Protein AF-A0A6N9TRG0-F1 (afdb_monomer)

Sequence (99 aa):
MTERTLRLWHRRLGMVLFVFLLVQAGSGLALSLRHALGGPPAGEGVHRLAAAAADLHHGGGEAGDLGRVLLAAGILVQAGLGAGIGAKARGRRRPSLRL

Organism: Dissulfurirhabdus thermomarina (NCBI:txid1765737)

Structure (mmCIF, N/CA/C/O backbone):
data_AF-A0A6N9TRG0-F1
#
_entry.id   AF-A0A6N9TRG0-F1
#
loop_
_atom_site.group_PDB
_atom_site.id
_atom_site.type_symbol
_atom_site.label_atom_id
_atom_site.label_alt_id
_atom_site.label_comp_id
_atom_site.label_asym_id
_atom_site.label_entity_id
_atom_site.label_seq_id
_atom_site.pdbx_PDB_ins_code
_atom_site.Cartn_x
_atom_site.Cartn_y
_atom_site.Cartn_z
_atom_site.occupancy
_atom_site.B_iso_or_equiv
_atom_site.auth_seq_id
_atom_site.auth_comp_id
_atom_site.auth_asym_id
_atom_site.auth_atom_id
_atom_site.pdbx_PDB_model_num
ATOM 1 N N . MET A 1 1 ? -14.269 -5.081 16.664 1.00 74.00 1 MET A N 1
ATOM 2 C CA . MET A 1 1 ? -12.790 -5.110 16.816 1.00 74.00 1 MET A CA 1
ATOM 3 C C . MET A 1 1 ? -12.342 -4.334 18.049 1.00 74.00 1 MET A C 1
ATOM 5 O O . MET A 1 1 ? -12.758 -3.187 18.229 1.00 74.00 1 MET A O 1
ATOM 9 N N . THR A 1 2 ? -11.459 -4.925 18.861 1.00 90.62 2 THR A N 1
ATOM 10 C CA . THR A 1 2 ? -10.814 -4.205 19.971 1.00 90.62 2 THR A CA 1
ATOM 11 C C . THR A 1 2 ? -9.853 -3.138 19.438 1.00 90.62 2 THR A C 1
ATOM 13 O O . THR A 1 2 ? -9.358 -3.211 18.312 1.00 90.62 2 THR A O 1
ATOM 16 N N . GLU A 1 3 ? -9.579 -2.120 20.246 1.00 91.62 3 GLU A N 1
ATOM 17 C CA . GLU A 1 3 ? -8.662 -1.036 19.884 1.00 91.62 3 GLU A CA 1
ATOM 18 C C . GLU A 1 3 ? -7.218 -1.524 19.676 1.00 91.62 3 GLU A C 1
ATOM 20 O O . GLU A 1 3 ? -6.511 -1.049 18.785 1.00 91.62 3 GLU A O 1
ATOM 25 N N . ARG A 1 4 ? -6.799 -2.525 20.462 1.00 92.62 4 ARG A N 1
ATOM 26 C CA . ARG A 1 4 ? -5.503 -3.195 20.305 1.00 92.62 4 ARG A CA 1
ATOM 27 C C . ARG A 1 4 ? -5.402 -3.871 18.937 1.00 92.62 4 ARG A C 1
ATOM 29 O O . ARG A 1 4 ? -4.388 -3.702 18.263 1.00 92.62 4 ARG A O 1
ATOM 36 N N . THR A 1 5 ? -6.457 -4.568 18.514 1.00 94.19 5 THR A N 1
ATOM 37 C CA . THR A 1 5 ? -6.524 -5.223 17.202 1.00 94.19 5 THR A CA 1
ATOM 38 C C . THR A 1 5 ? -6.473 -4.200 16.064 1.00 94.19 5 THR A C 1
ATOM 40 O O . THR A 1 5 ? -5.683 -4.373 15.141 1.00 94.19 5 THR A O 1
ATOM 43 N N . LEU A 1 6 ? -7.223 -3.096 16.163 1.00 92.25 6 LEU A N 1
ATOM 44 C CA . LEU A 1 6 ? -7.239 -2.031 15.149 1.00 92.25 6 LEU A CA 1
ATOM 45 C C . LEU A 1 6 ? -5.838 -1.425 14.931 1.00 92.25 6 LEU A C 1
ATOM 47 O O . LEU A 1 6 ? -5.370 -1.301 13.802 1.00 92.25 6 LEU A O 1
ATOM 51 N N . ARG A 1 7 ? -5.124 -1.123 16.025 1.00 93.12 7 ARG A N 1
ATOM 52 C CA . ARG A 1 7 ? -3.737 -0.629 15.972 1.00 93.12 7 ARG A CA 1
ATOM 53 C C . ARG A 1 7 ? -2.736 -1.646 15.437 1.00 93.12 7 ARG A C 1
ATOM 55 O O . ARG A 1 7 ? -1.724 -1.253 14.862 1.00 93.12 7 ARG A O 1
ATOM 62 N N . LEU A 1 8 ? -2.942 -2.935 15.705 1.00 96.38 8 LEU A N 1
ATOM 63 C CA . LEU A 1 8 ? -2.066 -3.987 15.192 1.00 96.38 8 LEU A CA 1
ATOM 64 C C . LEU A 1 8 ? -2.197 -4.089 13.671 1.00 96.38 8 LEU A C 1
ATOM 66 O O . LEU A 1 8 ? -1.181 -4.067 12.983 1.00 96.38 8 LEU A O 1
ATOM 70 N N . TRP A 1 9 ? -3.431 -4.124 13.164 1.00 95.75 9 TRP A N 1
ATOM 71 C CA . TRP A 1 9 ? -3.702 -4.156 11.727 1.00 95.75 9 TRP A CA 1
ATOM 72 C C . TRP A 1 9 ? -3.172 -2.919 11.012 1.00 95.75 9 TRP A C 1
ATOM 74 O O . TRP A 1 9 ? -2.436 -3.071 10.045 1.00 95.75 9 TRP A O 1
ATOM 84 N N . HIS A 1 10 ? -3.432 -1.720 11.543 1.00 95.62 10 HIS A N 1
ATOM 85 C CA . HIS A 1 10 ? -2.898 -0.477 10.976 1.00 95.62 10 HIS A CA 1
ATOM 86 C C . HIS A 1 10 ? -1.364 -0.490 10.883 1.00 95.62 10 HIS A C 1
ATOM 88 O O . HIS A 1 10 ? -0.784 -0.029 9.907 1.00 95.62 10 HIS A O 1
ATOM 94 N N . ARG A 1 11 ? -0.666 -1.027 11.891 1.00 96.56 11 ARG A N 1
ATOM 95 C CA . ARG A 1 11 ? 0.805 -1.095 11.862 1.00 96.56 11 ARG A CA 1
ATOM 96 C C . ARG A 1 11 ? 1.326 -2.133 10.876 1.00 96.56 11 ARG A C 1
ATOM 98 O O . ARG A 1 11 ? 2.247 -1.831 10.129 1.00 96.56 11 ARG A O 1
ATOM 105 N N . ARG A 1 12 ? 0.736 -3.332 10.856 1.00 96.62 12 ARG A N 1
ATOM 106 C CA . ARG A 1 12 ? 1.138 -4.401 9.928 1.00 96.62 12 ARG A CA 1
ATOM 107 C C . ARG A 1 12 ? 0.908 -3.990 8.479 1.00 96.62 12 ARG A C 1
ATOM 109 O O . ARG A 1 12 ? 1.833 -4.073 7.681 1.00 96.62 12 ARG A O 1
ATOM 116 N N . LEU A 1 13 ? -0.289 -3.496 8.169 1.00 93.94 13 LEU A N 1
ATOM 117 C CA . LEU A 1 13 ? -0.623 -3.032 6.827 1.00 93.94 13 LEU A CA 1
ATOM 118 C C . LEU A 1 13 ? 0.246 -1.834 6.429 1.00 93.94 13 LEU A C 1
ATOM 120 O O . LEU A 1 13 ? 0.825 -1.839 5.349 1.00 93.94 13 LEU A O 1
ATOM 124 N N . GLY A 1 14 ? 0.429 -0.864 7.330 1.00 95.50 14 GLY A N 1
ATOM 125 C CA . GLY A 1 14 ? 1.315 0.277 7.097 1.00 95.50 14 GLY A CA 1
ATOM 126 C C . GLY A 1 14 ? 2.758 -0.118 6.781 1.00 95.50 14 GLY A C 1
ATOM 127 O O . GLY A 1 14 ? 3.354 0.464 5.883 1.00 95.50 14 GLY A O 1
ATOM 128 N N . MET A 1 15 ? 3.308 -1.128 7.462 1.00 96.88 15 MET A N 1
ATOM 129 C CA . MET A 1 15 ? 4.660 -1.629 7.190 1.00 96.88 15 MET A CA 1
ATOM 130 C C . MET A 1 15 ? 4.766 -2.258 5.795 1.00 96.88 15 MET A C 1
ATOM 132 O O . MET A 1 15 ? 5.709 -1.965 5.066 1.00 96.88 15 MET A O 1
ATOM 136 N N . VAL A 1 16 ? 3.785 -3.080 5.405 1.00 94.12 16 VAL A N 1
ATOM 137 C CA . VAL A 1 16 ? 3.743 -3.699 4.069 1.00 94.12 16 VAL A CA 1
ATOM 138 C C . VAL A 1 16 ? 3.652 -2.628 2.978 1.00 94.12 16 VAL A C 1
ATOM 140 O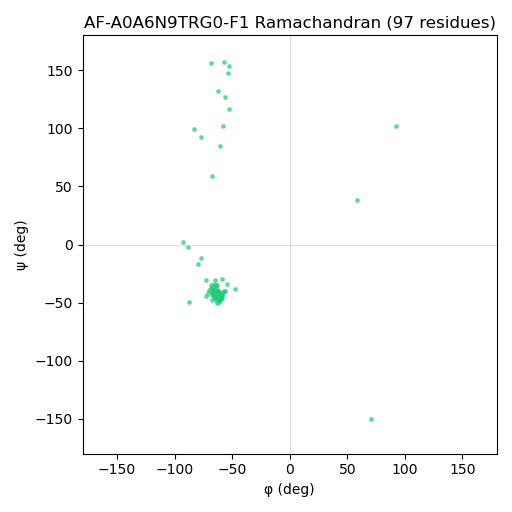 O . VAL A 1 16 ? 4.439 -2.647 2.033 1.00 94.12 16 VAL A O 1
ATOM 143 N N . LEU A 1 17 ? 2.748 -1.657 3.140 1.00 93.56 17 LEU A N 1
ATOM 144 C CA . LEU A 1 17 ? 2.595 -0.541 2.203 1.00 93.56 17 LEU A CA 1
ATOM 145 C C . LEU A 1 17 ? 3.866 0.307 2.114 1.00 93.56 17 LEU A C 1
ATOM 147 O O . LEU A 1 17 ? 4.264 0.693 1.020 1.00 93.56 17 LEU A O 1
ATOM 151 N N . PHE A 1 18 ? 4.523 0.570 3.246 1.00 94.44 18 PHE A N 1
ATOM 152 C CA . PHE A 1 18 ? 5.762 1.341 3.284 1.00 94.44 18 PHE A CA 1
ATOM 153 C C . PHE A 1 18 ? 6.874 0.683 2.462 1.00 94.44 18 PHE A C 1
ATOM 155 O O . PHE A 1 18 ? 7.496 1.358 1.648 1.00 94.44 18 PHE A O 1
ATOM 162 N N . VAL A 1 19 ? 7.097 -0.626 2.626 1.00 91.25 19 VAL A N 1
ATOM 163 C CA . VAL A 1 19 ? 8.107 -1.357 1.840 1.00 91.25 19 VAL A CA 1
ATOM 164 C C . VAL A 1 19 ? 7.788 -1.282 0.348 1.00 91.25 19 VAL A C 1
ATOM 166 O O . VAL A 1 19 ? 8.675 -1.003 -0.457 1.00 91.25 19 VAL A O 1
ATOM 169 N N . PHE A 1 20 ? 6.520 -1.474 -0.022 1.00 87.00 20 PHE A N 1
ATOM 170 C CA . PHE A 1 20 ? 6.101 -1.427 -1.421 1.00 87.00 20 PHE A CA 1
ATOM 171 C C . PHE A 1 20 ? 6.327 -0.043 -2.045 1.00 87.00 20 PHE A C 1
ATOM 173 O O . PHE A 1 20 ? 6.928 0.073 -3.114 1.00 87.00 20 PHE A O 1
ATOM 180 N N . LEU A 1 21 ? 5.916 1.015 -1.343 1.00 88.12 21 LEU A N 1
ATOM 181 C CA . LEU A 1 21 ? 6.122 2.397 -1.775 1.00 88.12 21 LEU A CA 1
ATOM 182 C C . LEU A 1 21 ? 7.606 2.763 -1.843 1.00 88.12 21 LEU A C 1
ATOM 184 O O . LEU A 1 21 ? 8.007 3.469 -2.763 1.00 88.12 21 LEU A O 1
ATOM 188 N N . LEU A 1 22 ? 8.432 2.267 -0.919 1.00 89.56 22 LEU A N 1
ATOM 189 C CA . LEU A 1 22 ? 9.874 2.507 -0.929 1.00 89.56 22 LEU A CA 1
ATOM 190 C C . LEU A 1 22 ? 10.531 1.917 -2.183 1.00 89.56 22 LEU A C 1
ATOM 192 O O . LEU A 1 22 ? 11.333 2.591 -2.826 1.00 89.56 22 LEU A O 1
ATOM 196 N N . VAL A 1 23 ? 10.160 0.691 -2.564 1.00 85.12 23 VAL A N 1
ATOM 197 C CA . VAL A 1 23 ? 10.654 0.055 -3.797 1.00 85.12 23 VAL A CA 1
ATOM 198 C C . VAL A 1 23 ? 10.181 0.818 -5.040 1.00 85.12 23 VAL A C 1
ATOM 200 O O . VAL A 1 23 ? 10.983 1.076 -5.941 1.00 85.12 23 VAL A O 1
ATOM 203 N N .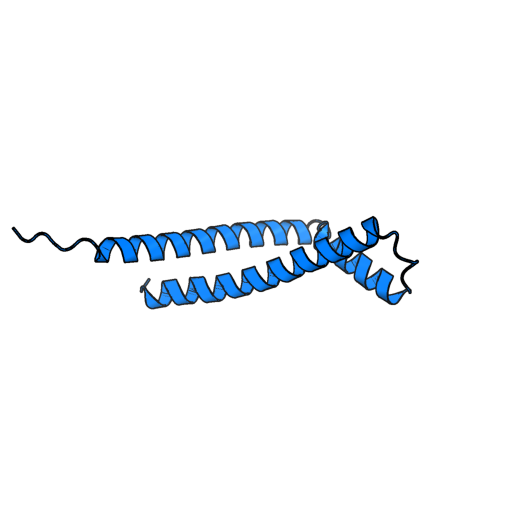 GLN A 1 24 ? 8.912 1.235 -5.093 1.00 83.62 24 GLN A N 1
ATOM 204 C CA . GLN A 1 24 ? 8.385 2.020 -6.219 1.00 83.62 24 GLN A CA 1
ATOM 205 C C . GLN A 1 24 ? 9.049 3.396 -6.346 1.00 83.62 24 GLN A C 1
ATOM 207 O O . GLN A 1 24 ? 9.432 3.801 -7.444 1.00 83.62 24 GLN A O 1
ATOM 212 N N . ALA A 1 25 ? 9.221 4.105 -5.231 1.00 85.69 25 ALA A N 1
ATOM 213 C CA . ALA A 1 25 ? 9.866 5.411 -5.212 1.00 85.69 25 ALA A CA 1
ATOM 214 C C . ALA A 1 25 ? 11.356 5.302 -5.562 1.00 85.69 25 ALA A C 1
ATOM 216 O O . ALA A 1 25 ? 11.857 6.084 -6.367 1.00 85.69 25 ALA A O 1
ATOM 217 N N . GLY A 1 26 ? 12.056 4.308 -5.005 1.00 86.12 26 GLY A N 1
ATOM 218 C CA . GLY A 1 26 ? 13.473 4.074 -5.279 1.00 86.12 26 GLY A CA 1
ATOM 219 C C . GLY A 1 26 ? 13.735 3.714 -6.741 1.00 86.12 26 GLY A C 1
ATOM 220 O O . GLY A 1 26 ? 14.631 4.285 -7.360 1.00 86.12 26 GLY A O 1
ATOM 221 N N . SER A 1 27 ? 12.923 2.823 -7.319 1.00 80.19 27 SER A N 1
ATOM 222 C CA . SER A 1 27 ? 13.016 2.478 -8.746 1.00 80.19 27 SER A CA 1
ATOM 223 C C . SER A 1 27 ? 12.718 3.678 -9.650 1.00 80.19 27 SER A C 1
ATOM 225 O O . SER A 1 27 ? 13.499 3.949 -10.563 1.00 80.19 27 SER A O 1
ATOM 227 N N . GLY A 1 28 ? 11.668 4.452 -9.361 1.00 80.56 28 GLY A N 1
ATOM 228 C CA . GLY A 1 28 ? 11.343 5.666 -10.118 1.00 80.56 28 GLY A CA 1
ATOM 229 C C . GLY A 1 28 ? 12.441 6.730 -10.056 1.00 80.56 28 GLY A C 1
ATOM 230 O O . GLY A 1 28 ? 12.795 7.326 -11.077 1.00 80.56 28 GLY A O 1
ATOM 231 N N . LEU A 1 29 ? 13.036 6.929 -8.876 1.00 83.50 29 LEU A N 1
ATOM 232 C CA . LEU A 1 29 ? 14.144 7.864 -8.687 1.00 83.50 29 LEU A CA 1
ATOM 233 C C . LEU A 1 29 ? 15.390 7.415 -9.459 1.00 83.50 29 LEU A C 1
ATOM 235 O O . LEU A 1 29 ? 16.005 8.227 -10.147 1.00 8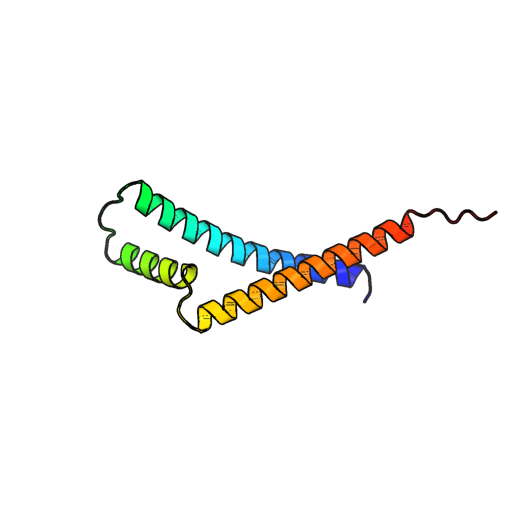3.50 29 LEU A O 1
ATOM 239 N N . ALA A 1 30 ? 15.743 6.129 -9.386 1.00 80.31 30 ALA A N 1
ATOM 240 C CA . ALA A 1 30 ? 16.893 5.581 -10.100 1.00 80.31 30 ALA A CA 1
ATOM 241 C C . ALA A 1 30 ? 16.748 5.734 -11.624 1.00 80.31 30 ALA A C 1
ATOM 243 O O . ALA A 1 30 ? 17.701 6.135 -12.296 1.00 80.31 30 ALA A O 1
ATOM 244 N N . LEU A 1 31 ? 15.558 5.462 -12.170 1.00 79.50 31 LEU A N 1
ATOM 245 C CA . LEU A 1 31 ? 15.263 5.654 -13.594 1.00 79.50 31 LEU A CA 1
ATOM 246 C C . LEU A 1 31 ? 15.356 7.134 -13.994 1.00 79.50 31 LEU A C 1
ATOM 248 O O . LEU A 1 31 ? 16.042 7.463 -14.964 1.00 79.50 31 LEU A O 1
ATOM 252 N N . SER A 1 32 ? 14.741 8.024 -13.208 1.00 82.12 32 SER A N 1
ATOM 253 C CA . SER A 1 32 ? 14.773 9.475 -13.444 1.00 82.12 32 SER A CA 1
ATOM 254 C C . SER A 1 32 ? 16.199 10.026 -13.433 1.00 82.12 32 SER A C 1
ATOM 256 O O . SER A 1 32 ? 16.574 10.803 -14.308 1.00 82.12 32 SER A O 1
ATOM 258 N N . LEU A 1 33 ? 17.025 9.584 -12.480 1.00 83.06 33 LEU A N 1
AT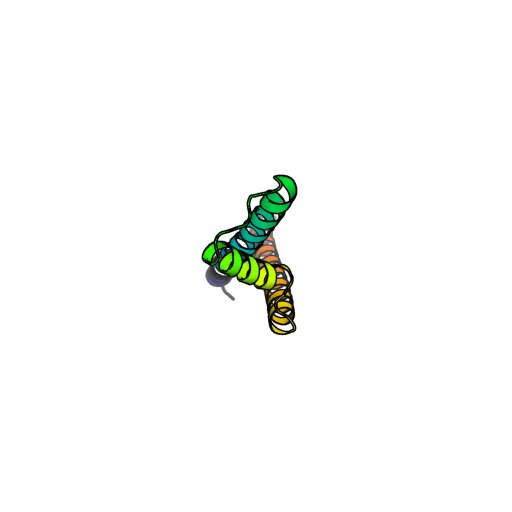OM 259 C CA . LEU A 1 33 ? 18.407 10.037 -12.351 1.00 83.06 33 LEU A CA 1
ATOM 260 C C . LEU A 1 33 ? 19.276 9.569 -13.523 1.00 83.06 33 LEU A C 1
ATOM 262 O O . LEU A 1 33 ? 20.073 10.344 -14.046 1.00 83.06 33 LEU A O 1
ATOM 266 N N . ARG A 1 34 ? 19.103 8.321 -13.977 1.00 78.38 34 ARG A N 1
ATOM 267 C CA . ARG A 1 34 ? 19.810 7.812 -15.163 1.00 78.38 34 ARG A CA 1
ATOM 268 C C . ARG A 1 34 ? 19.465 8.601 -16.420 1.00 78.38 34 ARG A C 1
ATOM 270 O O . ARG A 1 34 ? 20.364 8.875 -17.211 1.00 78.38 34 ARG A O 1
ATOM 277 N N . HIS A 1 35 ? 18.191 8.955 -16.586 1.00 79.81 35 HIS A N 1
ATOM 278 C CA . HIS A 1 35 ? 17.741 9.772 -17.708 1.00 79.81 35 HIS A CA 1
ATOM 279 C C . HIS A 1 35 ? 18.322 11.191 -17.637 1.00 79.81 35 HIS A C 1
ATOM 281 O O . HIS A 1 35 ? 18.854 11.683 -18.627 1.00 79.81 35 HIS A O 1
ATOM 287 N N . ALA A 1 36 ? 18.296 11.816 -16.456 1.00 84.38 36 ALA A N 1
ATOM 288 C CA . ALA A 1 36 ? 18.786 13.178 -16.255 1.00 84.38 36 ALA A CA 1
ATOM 289 C C . ALA A 1 36 ? 20.312 13.319 -16.400 1.00 84.38 36 ALA A C 1
ATOM 291 O O . ALA A 1 36 ? 20.788 14.340 -16.886 1.00 84.38 36 ALA A O 1
ATOM 292 N N . LEU A 1 37 ? 21.086 12.310 -15.984 1.00 87.06 37 LEU A N 1
ATOM 293 C CA . LEU A 1 37 ? 22.554 12.356 -15.999 1.00 87.06 37 LEU A CA 1
ATOM 294 C C . LEU A 1 37 ? 23.188 11.783 -17.277 1.00 87.06 37 LEU A C 1
ATOM 296 O O . LEU A 1 37 ? 24.412 11.712 -17.351 1.00 87.06 37 LEU A O 1
ATOM 300 N N . GLY A 1 38 ? 22.393 11.344 -18.261 1.00 76.12 38 GLY A N 1
ATOM 301 C CA . GLY A 1 38 ? 22.915 10.761 -19.505 1.00 76.12 38 GLY A CA 1
ATOM 302 C C . GLY A 1 38 ? 23.806 9.537 -19.265 1.00 76.12 38 GLY A C 1
ATOM 303 O O . GLY A 1 38 ? 24.846 9.396 -19.904 1.00 76.12 38 GLY A O 1
ATOM 304 N N . GLY A 1 39 ? 23.442 8.696 -18.287 1.00 64.25 39 GLY A N 1
ATOM 305 C CA . GLY A 1 39 ? 24.321 7.647 -17.765 1.00 64.25 39 GLY A CA 1
ATOM 306 C C . GLY A 1 39 ? 24.879 6.706 -18.850 1.00 64.25 39 GLY A C 1
ATOM 307 O O . GLY A 1 39 ? 24.177 6.425 -19.825 1.00 64.25 39 GLY A O 1
ATOM 308 N N . PRO A 1 40 ? 26.114 6.189 -18.680 1.00 62.53 40 PRO A N 1
ATOM 309 C CA . PRO A 1 40 ? 26.773 5.337 -19.671 1.00 62.53 40 PRO A CA 1
ATOM 310 C C . PRO A 1 40 ? 25.934 4.090 -19.999 1.00 62.53 40 PRO A C 1
ATOM 312 O O . PRO A 1 40 ? 25.112 3.676 -19.168 1.00 62.53 40 PRO A O 1
ATOM 315 N N . PRO A 1 41 ? 26.140 3.462 -21.178 1.00 59.41 41 PRO A N 1
ATOM 316 C CA . PRO A 1 41 ? 25.489 2.203 -21.514 1.00 59.41 41 PRO A CA 1
ATOM 317 C C . PRO A 1 41 ? 25.749 1.212 -20.382 1.00 59.41 41 PRO A C 1
ATOM 319 O O . PRO A 1 41 ? 26.884 0.888 -20.034 1.00 59.41 41 PRO A O 1
ATOM 322 N N . ALA A 1 42 ? 24.662 0.813 -19.738 1.00 62.06 42 ALA A N 1
ATOM 323 C CA . ALA A 1 42 ? 24.689 -0.105 -18.625 1.00 62.06 42 ALA A CA 1
ATOM 324 C C . ALA A 1 42 ? 25.253 -1.441 -19.123 1.00 62.06 42 ALA A C 1
ATOM 326 O O . ALA A 1 42 ? 24.798 -1.956 -20.140 1.00 62.06 42 ALA A O 1
ATOM 327 N N . GLY A 1 43 ? 26.215 -2.032 -18.408 1.00 63.38 43 GLY A N 1
ATOM 328 C CA . GLY A 1 43 ? 26.591 -3.424 -18.662 1.00 63.38 43 GLY A CA 1
ATOM 329 C C . GLY A 1 43 ? 25.350 -4.325 -18.628 1.00 63.38 43 GLY A C 1
ATOM 330 O O . GLY A 1 43 ? 24.362 -4.004 -17.964 1.00 63.38 43 GLY A O 1
ATOM 331 N N . GLU A 1 44 ? 25.387 -5.453 -19.332 1.00 66.44 44 GLU A N 1
ATOM 332 C CA . GLU A 1 44 ? 24.230 -6.323 -19.603 1.00 66.44 44 GLU A CA 1
ATOM 333 C C . GLU A 1 44 ? 23.369 -6.639 -18.355 1.00 66.44 44 GLU A C 1
ATOM 335 O O . GLU A 1 44 ? 22.137 -6.611 -18.405 1.00 66.44 44 GLU A O 1
ATOM 340 N N . GLY A 1 45 ? 24.004 -6.832 -17.191 1.00 65.19 45 GLY A N 1
ATOM 341 C CA . GLY A 1 45 ? 23.319 -7.045 -15.908 1.00 65.19 45 GLY A CA 1
ATOM 342 C C . GLY A 1 45 ? 22.559 -5.821 -15.374 1.00 65.19 45 GLY A C 1
ATOM 343 O O . GLY A 1 45 ? 21.451 -5.957 -14.855 1.00 65.19 45 GLY A O 1
ATOM 344 N N . VAL A 1 46 ? 23.101 -4.615 -15.552 1.00 67.69 46 VAL A N 1
ATOM 345 C CA . VAL A 1 46 ? 22.436 -3.355 -15.178 1.00 67.69 46 VAL A CA 1
ATOM 346 C C . VAL A 1 46 ? 21.296 -3.046 -16.153 1.00 67.69 46 VAL A C 1
ATOM 348 O O . VAL A 1 46 ? 20.277 -2.498 -15.737 1.00 67.69 46 VAL A O 1
ATOM 351 N N . HIS A 1 47 ? 21.401 -3.465 -17.419 1.00 69.25 47 HIS A N 1
ATOM 352 C CA . HIS A 1 47 ? 20.286 -3.394 -18.367 1.00 69.25 47 HIS A CA 1
ATOM 353 C C . HIS A 1 47 ? 19.123 -4.310 -17.976 1.00 69.25 47 HIS A C 1
ATOM 355 O O . HIS A 1 47 ? 17.981 -3.860 -18.017 1.00 69.25 47 HIS A O 1
ATOM 361 N N . ARG A 1 48 ? 19.390 -5.542 -17.523 1.00 72.31 48 ARG A N 1
ATOM 362 C CA . ARG A 1 48 ? 18.340 -6.448 -17.020 1.00 72.31 48 ARG A CA 1
ATOM 363 C C . ARG A 1 48 ? 17.664 -5.917 -15.759 1.00 72.31 48 ARG A C 1
ATOM 365 O O . ARG A 1 48 ? 16.442 -5.936 -15.676 1.00 72.31 48 ARG A O 1
ATOM 372 N N . LEU A 1 49 ? 18.439 -5.394 -14.808 1.00 69.69 49 LEU A N 1
ATOM 373 C CA . LEU A 1 49 ? 17.903 -4.754 -13.601 1.00 69.69 49 LEU A CA 1
ATOM 374 C C . LEU A 1 49 ? 17.079 -3.507 -13.928 1.00 69.69 49 LEU A C 1
ATOM 376 O O . LEU A 1 49 ? 16.035 -3.285 -13.326 1.00 69.69 49 LEU A O 1
ATOM 380 N N . ALA A 1 50 ? 17.519 -2.712 -14.901 1.00 67.94 50 ALA A N 1
ATOM 381 C CA . ALA A 1 50 ? 16.790 -1.539 -15.355 1.00 67.94 50 ALA A CA 1
ATOM 382 C C . ALA A 1 50 ? 15.509 -1.885 -16.113 1.00 67.94 50 ALA A C 1
ATOM 384 O O . ALA A 1 50 ? 14.514 -1.203 -15.915 1.00 67.94 50 ALA A O 1
ATOM 385 N N . ALA A 1 51 ? 15.525 -2.925 -16.949 1.00 69.88 51 ALA A N 1
ATOM 386 C CA . ALA A 1 51 ? 14.338 -3.426 -17.633 1.00 69.88 51 ALA A CA 1
ATOM 387 C C . ALA A 1 51 ? 13.333 -3.992 -16.623 1.00 69.88 51 ALA A C 1
ATOM 389 O O . ALA A 1 51 ? 12.173 -3.611 -16.647 1.00 69.88 51 ALA A O 1
ATOM 390 N N . ALA A 1 52 ? 13.795 -4.792 -15.657 1.00 69.75 52 ALA A N 1
ATOM 391 C CA . ALA A 1 52 ? 12.953 -5.288 -14.572 1.00 69.75 52 ALA A CA 1
ATOM 392 C C . ALA A 1 52 ? 12.396 -4.148 -13.702 1.00 69.75 52 ALA A C 1
ATOM 394 O O . ALA A 1 52 ? 11.233 -4.181 -13.317 1.00 69.75 52 ALA A O 1
ATOM 395 N N . ALA A 1 53 ? 13.197 -3.119 -13.408 1.00 68.00 53 ALA A N 1
ATOM 396 C CA . ALA A 1 53 ? 12.738 -1.935 -12.688 1.00 68.00 53 ALA A CA 1
ATOM 397 C C . ALA A 1 53 ? 11.747 -1.106 -13.515 1.00 68.00 53 ALA A C 1
ATOM 399 O O . ALA A 1 53 ? 10.778 -0.606 -12.957 1.00 68.00 53 ALA A O 1
ATOM 400 N N . ALA A 1 54 ? 11.962 -0.976 -14.825 1.00 67.38 54 ALA A N 1
ATOM 401 C CA . ALA A 1 54 ? 11.054 -0.293 -15.738 1.00 67.38 54 ALA A CA 1
ATOM 402 C C . ALA A 1 54 ? 9.724 -1.045 -15.869 1.00 67.38 54 ALA A C 1
ATOM 404 O O . ALA A 1 54 ? 8.684 -0.406 -15.781 1.00 67.38 54 ALA A O 1
ATOM 405 N N . ASP A 1 55 ? 9.733 -2.375 -15.962 1.00 71.50 55 ASP A N 1
ATOM 406 C CA . ASP A 1 55 ? 8.518 -3.198 -15.931 1.00 71.50 55 ASP A CA 1
ATOM 407 C C . ASP A 1 55 ? 7.798 -3.073 -14.585 1.00 71.50 55 ASP A C 1
ATOM 409 O O . ASP A 1 55 ? 6.584 -2.877 -14.527 1.00 71.50 55 ASP A O 1
ATOM 413 N N . LEU A 1 56 ? 8.539 -3.110 -13.476 1.00 69.25 56 LEU A N 1
ATOM 414 C CA . LEU A 1 56 ? 7.958 -2.924 -12.147 1.00 69.25 56 LEU A CA 1
ATOM 415 C C . LEU A 1 56 ? 7.347 -1.518 -11.978 1.00 69.25 56 LEU A C 1
ATOM 417 O O . LEU A 1 56 ? 6.340 -1.359 -11.287 1.00 69.25 56 LEU A O 1
ATOM 421 N N . HIS A 1 57 ? 7.955 -0.502 -12.594 1.00 69.19 57 HIS A N 1
ATOM 422 C CA . HIS A 1 57 ? 7.589 0.905 -12.434 1.00 69.19 57 HIS A CA 1
ATOM 423 C C . HIS A 1 57 ? 6.483 1.352 -13.406 1.00 69.19 57 HIS A C 1
ATOM 425 O O . HIS A 1 57 ? 5.471 1.926 -12.992 1.00 69.19 57 HIS A O 1
ATOM 431 N N . HIS A 1 58 ? 6.625 1.052 -14.696 1.00 68.06 58 HIS A N 1
ATOM 432 C CA . HIS A 1 58 ? 5.643 1.387 -15.729 1.00 68.06 58 HIS A CA 1
ATOM 433 C C . HIS A 1 58 ? 4.431 0.452 -15.726 1.00 68.06 58 HIS A C 1
ATOM 435 O O . HIS A 1 58 ? 3.377 0.837 -16.234 1.00 68.06 58 HIS A O 1
ATOM 441 N N . GLY A 1 59 ? 4.513 -0.660 -14.991 1.00 63.72 59 GLY A N 1
ATOM 442 C CA . GLY A 1 59 ? 3.444 -1.633 -14.836 1.00 63.72 59 GLY A CA 1
ATOM 443 C C . GLY A 1 59 ? 3.612 -2.701 -15.900 1.00 63.72 59 GLY A C 1
ATOM 444 O O . GLY A 1 59 ? 3.305 -2.456 -17.060 1.00 63.72 59 GLY A O 1
ATOM 445 N N . GLY A 1 60 ? 4.142 -3.858 -15.504 1.00 69.44 60 GLY A N 1
ATOM 446 C CA . GLY A 1 60 ? 4.423 -5.010 -16.364 1.00 69.44 60 GLY A CA 1
ATOM 447 C C . GLY A 1 60 ? 3.154 -5.671 -16.910 1.00 69.44 60 GLY A C 1
ATOM 448 O O . GLY A 1 60 ? 2.889 -6.835 -16.622 1.00 69.44 60 GLY A O 1
ATOM 449 N N . GLY A 1 61 ? 2.338 -4.910 -17.641 1.00 79.19 61 GLY A N 1
ATOM 450 C CA . GLY A 1 61 ? 1.030 -5.301 -18.150 1.00 79.19 61 GLY A CA 1
ATOM 451 C C . GLY A 1 61 ? -0.034 -5.438 -17.057 1.00 79.19 61 GLY A C 1
ATOM 452 O O . GLY A 1 61 ? 0.020 -4.790 -16.009 1.00 79.19 61 GLY A O 1
ATOM 453 N N . GLU A 1 62 ? -0.993 -6.333 -17.295 1.00 80.94 62 GLU A N 1
ATOM 454 C CA . GLU A 1 62 ? -2.169 -6.562 -16.441 1.00 80.94 62 GLU A CA 1
ATOM 455 C C . GLU A 1 62 ? -1.815 -6.868 -14.973 1.00 80.94 62 GLU A C 1
ATOM 457 O O . GLU A 1 62 ? -2.515 -6.448 -14.050 1.00 80.94 62 GLU A O 1
ATOM 462 N N . ALA A 1 63 ? -0.692 -7.555 -14.730 1.00 78.19 63 ALA A N 1
ATOM 463 C CA . ALA A 1 63 ? -0.219 -7.859 -13.380 1.00 78.19 63 ALA A CA 1
ATOM 464 C C . ALA A 1 63 ? 0.198 -6.595 -12.605 1.00 78.19 63 ALA A C 1
ATOM 466 O O . ALA A 1 63 ? -0.049 -6.487 -11.400 1.00 78.19 63 ALA A O 1
ATOM 467 N N . GLY A 1 64 ? 0.802 -5.621 -13.294 1.00 81.25 64 GLY A N 1
ATOM 468 C CA . GLY A 1 64 ? 1.154 -4.326 -12.716 1.00 81.25 64 GLY A CA 1
ATOM 469 C C . GLY A 1 64 ? -0.086 -3.517 -12.338 1.00 81.25 64 GLY A C 1
ATOM 470 O O . GLY A 1 64 ? -0.135 -2.933 -11.251 1.00 81.25 64 GLY A O 1
ATOM 471 N N . ASP A 1 65 ? -1.114 -3.544 -13.185 1.00 83.62 65 ASP A N 1
ATOM 472 C CA . ASP A 1 65 ? -2.381 -2.857 -12.926 1.00 83.62 65 ASP A CA 1
ATOM 473 C C . ASP A 1 65 ? -3.141 -3.475 -11.751 1.00 83.62 65 ASP A C 1
ATOM 475 O O . ASP A 1 65 ? -3.592 -2.748 -10.859 1.00 83.62 65 ASP A O 1
ATOM 479 N N . LEU A 1 66 ? -3.191 -4.807 -11.661 1.00 86.06 66 LEU A N 1
ATOM 480 C CA . LEU A 1 66 ? -3.740 -5.483 -10.485 1.00 86.06 66 LEU A CA 1
ATOM 481 C C . LEU A 1 66 ? -2.975 -5.093 -9.211 1.00 86.06 66 LEU A C 1
ATOM 483 O O . LEU A 1 66 ? -3.588 -4.785 -8.186 1.00 86.06 66 LEU A O 1
ATOM 487 N N . GLY A 1 67 ? -1.642 -5.039 -9.278 1.00 84.19 67 GLY A N 1
ATOM 488 C CA . GLY A 1 67 ? -0.801 -4.569 -8.177 1.00 84.19 67 GLY A CA 1
ATOM 489 C C . GLY A 1 67 ? -1.139 -3.141 -7.734 1.00 84.19 67 GLY A C 1
ATOM 490 O O . GLY A 1 67 ? -1.217 -2.873 -6.533 1.00 84.19 67 GLY A O 1
ATOM 491 N N . ARG A 1 68 ? -1.410 -2.231 -8.678 1.00 85.56 68 ARG A N 1
ATOM 492 C CA . ARG A 1 68 ? -1.835 -0.848 -8.394 1.00 85.56 68 ARG A CA 1
ATOM 493 C C . ARG A 1 68 ? -3.216 -0.786 -7.748 1.00 85.56 68 ARG A C 1
ATOM 495 O O . ARG A 1 68 ? -3.391 -0.036 -6.789 1.00 85.56 68 ARG A O 1
ATOM 502 N N . VAL A 1 69 ? -4.173 -1.589 -8.215 1.00 90.38 69 VAL A N 1
ATOM 503 C CA . VAL A 1 69 ? -5.512 -1.681 -7.606 1.00 90.38 69 VAL A CA 1
ATOM 504 C C . VAL A 1 69 ? -5.416 -2.199 -6.171 1.00 90.38 69 VAL A C 1
ATOM 506 O O . VAL A 1 69 ? -5.999 -1.604 -5.262 1.00 90.38 69 VAL A O 1
ATOM 509 N N . LEU A 1 70 ? -4.637 -3.259 -5.938 1.00 89.62 70 LEU A N 1
ATOM 510 C CA . LEU A 1 70 ? -4.405 -3.800 -4.596 1.00 89.62 70 LEU A CA 1
ATOM 511 C C . LEU A 1 70 ? -3.697 -2.789 -3.687 1.00 89.62 70 LEU A C 1
ATOM 513 O O . LEU A 1 70 ? -4.078 -2.644 -2.523 1.00 89.62 70 LEU A O 1
ATOM 517 N N . LEU A 1 71 ? -2.711 -2.054 -4.210 1.00 90.12 71 LEU A N 1
ATOM 518 C CA . LEU A 1 71 ? -2.043 -0.978 -3.480 1.00 90.12 71 LEU A CA 1
ATOM 519 C C . LEU A 1 71 ? -3.035 0.126 -3.092 1.00 90.12 71 LEU A C 1
ATOM 521 O O . LEU A 1 71 ? -3.088 0.515 -1.925 1.00 90.12 71 LEU A O 1
ATOM 525 N N . ALA A 1 72 ? -3.842 0.603 -4.042 1.00 92.56 72 ALA A N 1
ATOM 526 C CA . ALA A 1 72 ? -4.846 1.636 -3.804 1.00 92.56 72 ALA A CA 1
ATOM 527 C C . ALA A 1 72 ? -5.869 1.189 -2.749 1.00 92.56 72 ALA A C 1
ATOM 529 O O . ALA A 1 72 ? -6.132 1.917 -1.789 1.00 92.56 72 ALA A O 1
ATOM 530 N N . ALA A 1 73 ? -6.378 -0.041 -2.861 1.00 95.25 73 ALA A N 1
ATOM 531 C CA . ALA A 1 73 ? -7.263 -0.632 -1.862 1.00 95.25 73 ALA A CA 1
ATOM 532 C C . ALA A 1 73 ? -6.587 -0.717 -0.482 1.00 95.25 73 ALA A C 1
ATOM 534 O O . ALA A 1 73 ? -7.183 -0.334 0.527 1.00 95.25 73 ALA A O 1
ATOM 535 N N . GLY A 1 74 ? -5.325 -1.150 -0.427 1.00 93.62 74 GLY A N 1
ATOM 536 C CA . GLY A 1 74 ? -4.537 -1.201 0.803 1.00 93.62 74 GLY A CA 1
ATOM 537 C C . GLY A 1 74 ? -4.3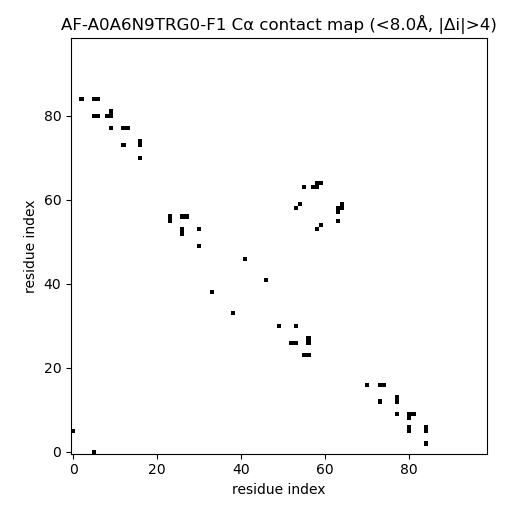81 0.170 1.466 1.00 93.62 74 GLY A C 1
ATOM 538 O O . GLY A 1 74 ? -4.583 0.289 2.675 1.00 93.62 74 GLY A O 1
ATOM 539 N N . ILE A 1 75 ? -4.097 1.218 0.688 1.00 94.88 75 ILE A N 1
ATOM 540 C CA . ILE A 1 75 ? -4.008 2.604 1.176 1.00 94.88 75 ILE A CA 1
ATOM 541 C C . ILE A 1 75 ? -5.356 3.074 1.737 1.00 94.88 75 ILE A C 1
ATOM 543 O O . ILE A 1 75 ? -5.391 3.657 2.823 1.00 94.88 75 ILE A O 1
ATOM 547 N N . LEU A 1 76 ? -6.469 2.785 1.056 1.00 96.75 76 LEU A N 1
ATOM 548 C CA . LEU A 1 76 ? -7.810 3.131 1.541 1.00 96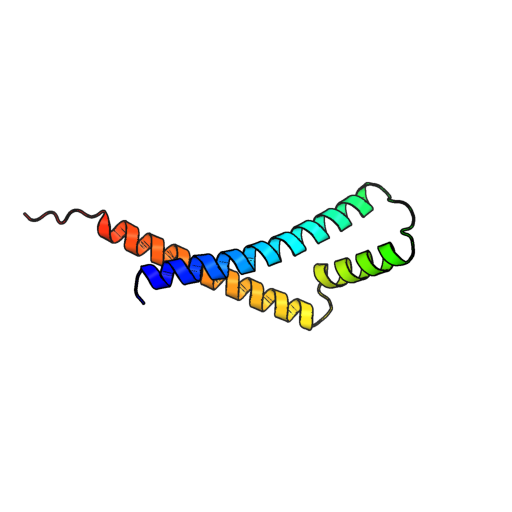.75 76 LEU A CA 1
ATOM 549 C C . LEU A 1 76 ? -8.13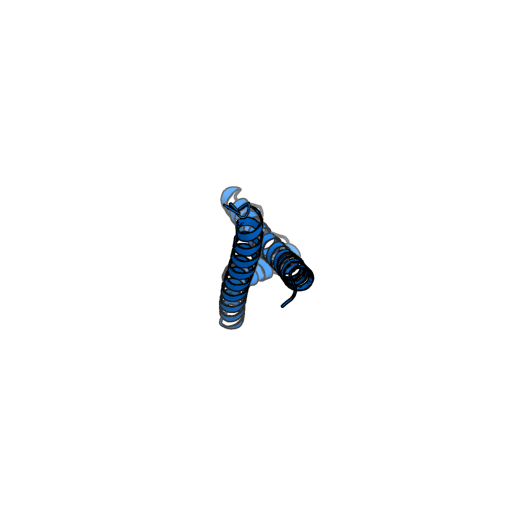7 2.429 2.864 1.00 96.75 76 LEU A C 1
ATOM 551 O O . LEU A 1 76 ? -8.610 3.073 3.806 1.00 96.75 76 LEU A O 1
ATOM 555 N N . VAL A 1 77 ? -7.831 1.133 2.978 1.00 96.44 77 VAL A N 1
ATOM 556 C CA . VAL A 1 77 ? -7.993 0.383 4.233 1.00 96.44 77 VAL A CA 1
ATOM 557 C C . VAL A 1 77 ? -7.124 0.993 5.334 1.00 96.44 77 VAL A C 1
ATOM 559 O O . VAL A 1 77 ? -7.608 1.218 6.444 1.00 96.44 77 VAL A O 1
ATOM 562 N N . GLN A 1 78 ? -5.865 1.318 5.037 1.00 95.88 78 GLN A N 1
ATOM 563 C CA . GLN A 1 78 ? -4.946 1.940 5.987 1.00 95.88 78 GLN A CA 1
ATOM 564 C C . GLN A 1 78 ? -5.468 3.294 6.489 1.00 95.88 78 GLN A C 1
ATOM 566 O O . GLN A 1 78 ? -5.487 3.538 7.700 1.00 95.88 78 GLN A O 1
ATOM 571 N N . ALA A 1 79 ? -5.953 4.144 5.583 1.00 96.00 79 ALA A N 1
ATOM 572 C CA . ALA A 1 79 ? -6.560 5.428 5.918 1.00 96.00 79 ALA A CA 1
ATOM 573 C C . ALA A 1 79 ? -7.814 5.249 6.790 1.00 96.00 79 ALA A C 1
ATOM 575 O O . ALA A 1 79 ? -7.953 5.915 7.820 1.00 96.00 79 ALA A O 1
ATOM 576 N N . GLY A 1 80 ? -8.686 4.298 6.441 1.00 95.88 80 GLY A N 1
ATOM 577 C CA . GLY A 1 80 ? -9.878 3.963 7.224 1.00 95.88 80 GLY A CA 1
ATOM 578 C C . GLY A 1 80 ? -9.545 3.482 8.640 1.00 95.88 80 GLY A C 1
ATOM 579 O O . GLY A 1 80 ? -10.147 3.939 9.617 1.00 95.88 80 GLY A O 1
ATOM 580 N N . LEU A 1 81 ? -8.534 2.619 8.784 1.00 94.56 81 LEU A N 1
ATOM 581 C CA . LEU A 1 81 ? -8.038 2.176 10.090 1.00 94.56 81 LEU A CA 1
ATOM 582 C C . LEU A 1 81 ? -7.506 3.356 10.916 1.00 94.56 81 LEU A C 1
ATOM 584 O O . LEU A 1 81 ? -7.846 3.476 12.097 1.00 94.56 81 LEU A O 1
ATOM 588 N N . GLY A 1 82 ? -6.723 4.249 10.305 1.00 93.94 82 GLY A N 1
ATOM 589 C CA . GLY A 1 82 ? -6.211 5.462 10.949 1.00 93.94 82 GLY A CA 1
ATOM 590 C C . GLY A 1 82 ? -7.331 6.395 11.420 1.00 93.94 82 GLY A C 1
ATOM 591 O O . GLY A 1 82 ? -7.346 6.817 12.583 1.00 93.94 82 GLY A O 1
ATOM 592 N N . ALA A 1 83 ? -8.326 6.645 10.566 1.00 95.12 83 ALA A N 1
ATOM 593 C CA . ALA A 1 83 ? -9.505 7.440 10.901 1.00 95.12 83 ALA A CA 1
ATOM 594 C C . ALA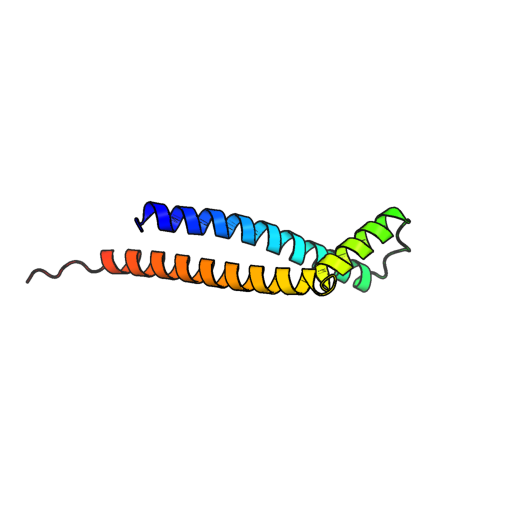 A 1 83 ? -10.294 6.829 12.072 1.00 95.12 83 ALA A C 1
ATOM 596 O O . ALA A 1 83 ? -10.664 7.542 13.011 1.00 95.12 83 ALA A O 1
ATOM 597 N N . GLY A 1 84 ? -10.483 5.505 12.070 1.00 93.44 84 GLY A N 1
ATOM 598 C CA . GLY A 1 84 ? -11.139 4.774 13.155 1.00 93.44 84 GLY A CA 1
ATOM 599 C C . GLY A 1 84 ? -10.389 4.864 14.489 1.00 93.44 84 GLY A C 1
ATOM 600 O O . GLY A 1 84 ? -11.013 5.066 15.538 1.00 93.44 84 GLY A O 1
ATOM 601 N N . ILE A 1 85 ? -9.052 4.77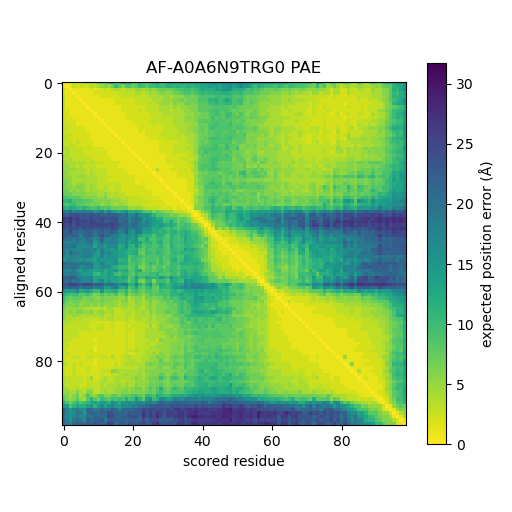6 14.469 1.00 92.94 85 ILE A N 1
ATOM 602 C CA . ILE A 1 85 ? -8.210 5.007 15.657 1.00 92.94 85 ILE A CA 1
ATOM 603 C C . ILE A 1 85 ? -8.416 6.441 16.167 1.00 92.94 85 ILE A C 1
ATOM 605 O O . ILE A 1 85 ? -8.666 6.642 17.359 1.00 92.94 85 ILE A O 1
ATOM 609 N N . GLY A 1 86 ? -8.368 7.430 15.270 1.00 91.81 86 GLY A N 1
ATOM 610 C CA . GLY A 1 86 ? -8.541 8.844 15.605 1.00 91.81 86 GLY A CA 1
ATOM 611 C C . GLY A 1 86 ? -9.912 9.157 16.211 1.00 91.81 86 GLY A C 1
ATOM 612 O O . GLY A 1 86 ? -9.993 9.842 17.232 1.00 91.81 86 GLY A O 1
ATOM 613 N N . ALA A 1 87 ? -10.990 8.611 15.647 1.00 92.56 87 ALA A N 1
ATOM 614 C CA . ALA A 1 87 ? -12.344 8.779 16.176 1.00 92.56 87 ALA A CA 1
ATOM 615 C C . ALA A 1 87 ? -12.474 8.228 17.608 1.00 92.56 87 ALA A C 1
ATOM 617 O O . ALA A 1 87 ? -12.957 8.929 18.501 1.00 92.56 87 ALA A O 1
ATOM 618 N N . LYS A 1 88 ? -11.952 7.019 17.865 1.00 89.94 88 LYS A N 1
ATOM 619 C CA . LYS A 1 88 ? -11.927 6.419 19.214 1.00 89.94 88 LYS A CA 1
ATOM 620 C C . LYS A 1 88 ? -11.049 7.185 20.205 1.00 89.94 88 LYS A C 1
ATOM 622 O O . LYS A 1 88 ? -11.307 7.153 21.409 1.00 89.94 88 LYS A O 1
ATOM 627 N N . ALA A 1 89 ? -9.981 7.833 19.746 1.00 89.81 89 ALA A N 1
ATOM 628 C CA . ALA A 1 89 ? -9.150 8.675 20.604 1.00 89.81 89 ALA A CA 1
ATOM 629 C C . ALA A 1 89 ? -9.885 9.967 20.997 1.00 89.81 89 ALA A C 1
ATOM 631 O O . ALA A 1 89 ? -9.872 10.346 22.166 1.00 89.81 89 ALA A O 1
ATOM 632 N N . ARG A 1 90 ? -10.590 10.600 20.049 1.00 89.12 90 ARG A N 1
ATOM 633 C CA . ARG A 1 90 ? -11.389 11.812 20.298 1.00 89.12 90 ARG A CA 1
ATOM 634 C C . ARG A 1 90 ? -12.573 11.563 21.232 1.00 89.12 90 ARG A C 1
ATOM 636 O O . ARG A 1 90 ? -12.816 12.382 22.110 1.00 89.12 90 ARG A O 1
ATOM 643 N N . GLY A 1 91 ? -13.255 10.422 21.105 1.00 87.44 91 GLY A N 1
ATOM 644 C CA . GLY A 1 91 ? -14.370 10.059 21.992 1.00 87.44 91 GLY A CA 1
ATOM 645 C C . GLY A 1 91 ? -13.990 9.981 23.477 1.00 87.44 91 GLY A C 1
ATOM 646 O O . GLY A 1 91 ? -14.808 10.300 24.329 1.00 87.44 91 GLY A O 1
ATOM 647 N N . ARG A 1 92 ? -12.731 9.646 23.795 1.00 82.31 92 ARG A N 1
ATOM 648 C CA . ARG A 1 92 ? -12.208 9.620 25.175 1.00 82.31 92 ARG A CA 1
ATOM 649 C C . ARG A 1 92 ? -11.825 10.989 25.732 1.00 82.31 92 ARG A C 1
ATOM 651 O O . ARG A 1 92 ? -11.663 11.118 26.937 1.00 82.31 92 ARG A O 1
ATOM 658 N N . ARG A 1 93 ? -11.658 11.997 24.872 1.00 78.12 93 ARG A N 1
ATOM 659 C CA . ARG A 1 93 ? -11.292 13.364 25.275 1.00 78.12 93 ARG A CA 1
ATOM 660 C C . ARG A 1 93 ? -12.492 14.244 25.601 1.00 78.12 93 ARG A C 1
ATOM 662 O O . ARG A 1 93 ? -12.289 15.393 25.963 1.00 78.12 93 ARG A O 1
ATOM 669 N N . ARG A 1 94 ? -13.720 13.743 25.455 1.00 73.25 94 ARG A N 1
ATOM 670 C CA . ARG A 1 94 ? -14.903 14.426 25.977 1.00 73.25 94 ARG A CA 1
ATOM 671 C C . ARG A 1 94 ? -15.031 14.043 27.452 1.00 73.25 94 ARG A C 1
ATOM 673 O O . ARG A 1 94 ? -15.487 12.929 27.712 1.00 73.25 94 ARG A O 1
ATOM 680 N N . PRO A 1 95 ? -14.603 14.885 28.413 1.00 64.44 95 PRO A N 1
ATOM 681 C CA . PRO A 1 95 ? -15.002 14.674 29.792 1.00 64.44 95 PRO A CA 1
ATOM 682 C C . PRO A 1 95 ? -16.527 14.656 29.803 1.00 64.44 95 PRO A C 1
ATOM 684 O O . PRO A 1 95 ? -17.171 15.543 29.239 1.00 64.44 95 PRO A O 1
ATOM 687 N N . SER A 1 96 ? -17.108 13.605 30.374 1.00 64.50 96 SER A N 1
ATOM 688 C CA . SER A 1 96 ? -18.522 13.612 30.704 1.00 64.50 96 SER A CA 1
ATOM 689 C C . SER A 1 96 ? -18.732 14.793 31.643 1.00 64.50 96 SER A C 1
ATOM 691 O O . SER A 1 96 ? -18.356 14.710 32.813 1.00 64.50 96 SER A O 1
ATOM 693 N N . LEU A 1 97 ? -19.272 15.892 31.118 1.00 65.75 97 LEU A N 1
ATOM 694 C CA . LEU A 1 97 ? -19.938 16.912 31.911 1.00 65.75 97 LEU A CA 1
ATOM 695 C C . LEU A 1 97 ? -21.113 16.198 32.580 1.00 65.75 97 LEU A C 1
ATOM 697 O O . LEU A 1 97 ? -22.204 16.107 32.026 1.00 65.75 97 LEU A O 1
ATOM 701 N N . ARG A 1 98 ? -20.829 15.561 33.717 1.00 63.16 98 ARG A N 1
ATOM 702 C CA . ARG A 1 98 ? -21.839 15.146 34.676 1.00 63.16 98 ARG A CA 1
ATOM 703 C C . ARG A 1 98 ? -22.217 16.432 35.401 1.00 63.16 98 ARG A C 1
ATOM 705 O O . ARG A 1 98 ? -21.481 16.867 36.282 1.00 63.16 98 ARG A O 1
ATOM 712 N N . LEU A 1 99 ? -23.255 17.079 34.880 1.00 64.44 99 LEU A N 1
ATOM 713 C CA . LEU A 1 99 ? -24.067 18.044 35.613 1.00 64.44 99 LEU A CA 1
ATOM 714 C C . LEU A 1 99 ? -25.018 17.268 36.525 1.00 64.44 99 LEU A C 1
ATOM 716 O O . LEU A 1 99 ? -25.477 16.189 36.079 1.00 64.44 99 LEU A O 1
#

pLDDT: mean 82.61, std 11.35, range [59.41, 96.88]

Mean predicted aligned error: 8.39 Å

Radius of gyration: 20.81 Å; Cα contacts (8 Å, |Δi|>4): 33; chains: 1; bounding box: 51×26×57 Å

Secondary structure (DSSP, 8-state):
--HHHHHHHHHHHHHHHHHHHHHHHHHHHHHHHHHHTTPPPPPHHHHHHHHHHHHHHHT-THHHHHHHHHHHHHHHHHHHHHHHHHHHHHHTTS-----

Foldseek 3Di:
DDLVVLVVVLVVLVVVLVVLVVLQVVLVVVLVVCVVVVDDDDPPVVVVVNVVSCCCHVPVPPNRVVVVVVSVVSVVSSVVSVVVNVVVVVVVPPDPPPD

Solvent-accessible surface area (backbone atoms only — not comparable to full-atom values): 5602 Å² total; per-residue (Å²): 133,56,71,70,54,50,55,49,50,37,51,54,52,46,52,55,51,48,55,53,50,50,54,52,50,50,43,48,49,54,54,52,49,42,64,75,66,68,55,74,87,57,58,74,69,53,42,52,54,48,48,54,39,45,32,69,64,76,33,59,54,72,64,32,52,53,49,49,52,52,48,53,51,50,51,50,52,42,51,51,43,50,51,53,52,51,51,60,56,54,63,70,69,57,75,79,82,80,124